Protein AF-A0A5N8X7D7-F1 (afdb_monomer)

Secondary structure (DSSP, 8-state):
-----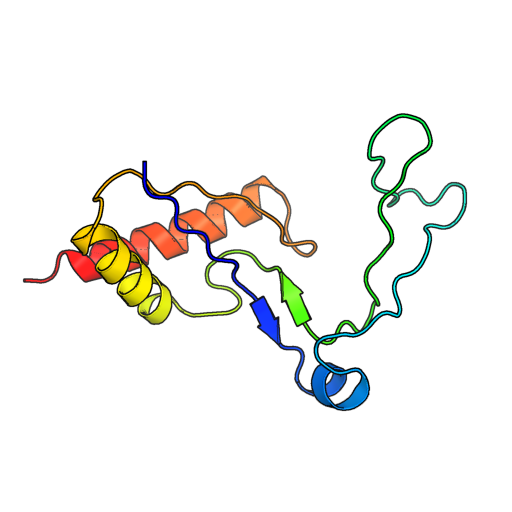--EEEE-HHHHHHH-TT----BPPPTT-TT--EEETTEEPPBPPTT-SEEEE-TTSSS-HHHHHHHHHHHHTT--PPPP-----TTS-HHHHHHHHHHHHHHHHHHTT--

Sequence (115 aa):
MFNAAAKDVRVNERNMKLHGALDDRFRTPAPGDPNTLNLGGRYVLNHFPEDAPWNFVAVGRGHDTAYWADFLDALAKIDPDPVNIEHEDTELGQLEGLQTSAATLLAAAEDLTSP

Nearest PDB structures (foldseek):
  8ak1-assembly1_B  TM=3.899E-01  e=2.313E+00  Helicobacter pylori 26695

Foldseek 3Di:
DDDDDDFAKAFPQVLCVVQNPPRPPWADDDVPDPPWDDPDDPDTDTDDPPSHRMAGAQACPRDHLQVLLVVLVVCCVPDNDDDDDDFGHPVDDPVRSVVRNVVSNVSSVVVVPDD

Mean predicted aligned error: 4.52 Å

Radius of gyration: 17.15 Å; Cα contacts (8 Å, |Δi|>4): 138; chains: 1; bounding box: 47×27×40 Å

pLDDT: mean 92.07, std 8.95, range [43.03, 98.38]

Structure (mmCIF, N/CA/C/O backbone):
data_AF-A0A5N8X7D7-F1
#
_entry.id   AF-A0A5N8X7D7-F1
#
loop_
_atom_site.group_PDB
_atom_site.id
_atom_site.type_symbol
_atom_site.label_atom_id
_atom_site.label_alt_id
_atom_site.label_comp_id
_atom_site.label_asym_id
_atom_site.label_entity_id
_atom_site.label_seq_id
_atom_site.pdbx_PDB_ins_code
_atom_site.Cartn_x
_atom_site.Cartn_y
_atom_site.Cartn_z
_atom_site.occupancy
_atom_site.B_iso_or_equiv
_atom_site.auth_seq_id
_atom_site.auth_comp_id
_atom_site.auth_asym_id
_atom_site.auth_atom_id
_atom_site.pdbx_PDB_model_num
ATOM 1 N N . MET A 1 1 ? 4.972 -10.726 22.393 1.00 68.31 1 MET A N 1
ATOM 2 C CA . MET A 1 1 ? 4.939 -9.760 21.283 1.00 68.31 1 MET A CA 1
ATOM 3 C C . MET A 1 1 ? 4.148 -10.413 20.172 1.00 68.31 1 MET A C 1
ATOM 5 O O . MET A 1 1 ? 4.591 -11.440 19.662 1.00 68.31 1 MET A O 1
ATOM 9 N N . PHE A 1 2 ? 2.942 -9.914 19.921 1.00 80.81 2 PHE A N 1
ATOM 10 C CA . PHE A 1 2 ? 2.109 -10.352 18.807 1.00 80.81 2 PHE A CA 1
ATOM 11 C C . PHE A 1 2 ? 2.322 -9.365 17.667 1.00 80.81 2 PHE A C 1
ATOM 13 O O . PHE A 1 2 ? 2.333 -8.166 17.903 1.00 80.81 2 PHE A O 1
ATOM 20 N N . ASN A 1 3 ? 2.518 -9.873 16.454 1.00 85.06 3 ASN A N 1
ATOM 21 C CA . ASN A 1 3 ? 2.686 -9.039 15.273 1.00 85.06 3 ASN A CA 1
ATOM 22 C C . ASN A 1 3 ? 1.597 -9.424 14.277 1.00 85.06 3 ASN A C 1
ATOM 24 O O . ASN A 1 3 ? 1.475 -10.601 13.926 1.00 85.06 3 ASN A O 1
ATOM 28 N N . ALA A 1 4 ? 0.839 -8.438 13.814 1.00 90.50 4 ALA A N 1
ATOM 29 C CA . ALA A 1 4 ? -0.069 -8.572 12.688 1.00 90.50 4 ALA A CA 1
ATOM 30 C C . ALA A 1 4 ? 0.399 -7.630 11.579 1.00 90.50 4 ALA A C 1
ATOM 32 O O . ALA A 1 4 ? 0.837 -6.514 11.849 1.00 90.50 4 ALA A O 1
ATOM 33 N N . ALA A 1 5 ? 0.328 -8.091 10.335 1.00 92.06 5 ALA A N 1
ATOM 34 C CA . ALA A 1 5 ? 0.692 -7.302 9.171 1.00 92.06 5 ALA A CA 1
ATOM 35 C C . ALA A 1 5 ? -0.380 -7.458 8.097 1.00 92.06 5 ALA A C 1
ATOM 37 O O . ALA A 1 5 ? -0.920 -8.547 7.896 1.00 92.06 5 ALA A O 1
ATOM 38 N N . ALA A 1 6 ? -0.652 -6.364 7.399 1.00 94.88 6 ALA A N 1
ATOM 39 C CA . ALA A 1 6 ? -1.531 -6.317 6.247 1.00 94.88 6 ALA A CA 1
ATOM 40 C C . ALA A 1 6 ? -0.877 -5.460 5.160 1.00 94.88 6 ALA A C 1
ATOM 42 O O . ALA A 1 6 ? -0.049 -4.594 5.444 1.00 94.88 6 ALA A O 1
ATOM 43 N N . LYS A 1 7 ? -1.252 -5.716 3.909 1.00 95.94 7 LYS A N 1
ATOM 44 C CA . LYS A 1 7 ? -0.878 -4.909 2.747 1.00 95.94 7 LYS A CA 1
ATOM 45 C C . LYS A 1 7 ? -2.162 -4.521 2.036 1.00 95.94 7 LYS A C 1
ATOM 47 O O . LYS A 1 7 ? -3.043 -5.368 1.888 1.00 95.94 7 LYS A O 1
ATOM 52 N N . ASP A 1 8 ? -2.258 -3.272 1.593 1.00 97.81 8 ASP A N 1
ATOM 53 C CA . ASP A 1 8 ? -3.333 -2.894 0.685 1.00 97.81 8 ASP A CA 1
ATOM 54 C C . ASP A 1 8 ? -2.954 -3.277 -0.749 1.00 97.81 8 ASP A C 1
ATOM 56 O O . ASP A 1 8 ? -1.795 -3.155 -1.163 1.00 97.81 8 ASP A O 1
ATOM 60 N N . VAL A 1 9 ? -3.930 -3.783 -1.497 1.00 96.69 9 VAL A N 1
ATOM 61 C CA . VAL A 1 9 ? -3.727 -4.325 -2.840 1.00 96.69 9 VAL A CA 1
ATOM 62 C C . VAL A 1 9 ? -4.840 -3.851 -3.753 1.00 96.69 9 VAL A C 1
ATOM 64 O O . VAL A 1 9 ? -6.020 -4.041 -3.463 1.00 96.69 9 VAL A O 1
ATOM 67 N N . ARG A 1 10 ? -4.461 -3.311 -4.912 1.00 97.06 10 ARG A N 1
ATOM 68 C CA . ARG A 1 10 ? -5.395 -3.073 -6.015 1.00 97.06 10 ARG A CA 1
ATOM 69 C C . ARG A 1 10 ? -5.339 -4.243 -6.989 1.00 97.06 10 ARG A C 1
ATOM 71 O O . ARG A 1 10 ? -4.278 -4.545 -7.533 1.00 97.06 10 ARG A O 1
ATOM 78 N N . VAL A 1 11 ? -6.485 -4.869 -7.248 1.00 97.06 11 VAL A N 1
ATOM 79 C CA . VAL A 1 11 ? -6.625 -5.910 -8.277 1.00 97.06 11 VAL A CA 1
ATOM 80 C C . VAL A 1 11 ? -6.955 -5.267 -9.624 1.00 97.06 11 VAL A C 1
ATOM 82 O O . VAL A 1 11 ? -7.954 -4.564 -9.765 1.00 97.06 11 VAL A O 1
ATOM 85 N N . ASN A 1 12 ? -6.148 -5.551 -10.645 1.00 96.75 12 ASN A N 1
ATOM 86 C CA . ASN A 1 12 ? -6.369 -5.077 -12.008 1.00 96.75 12 ASN A CA 1
ATOM 87 C C . ASN A 1 12 ? -7.180 -6.135 -12.774 1.00 96.75 12 ASN A C 1
ATOM 89 O O . ASN A 1 12 ? -6.611 -7.025 -13.406 1.00 96.75 12 ASN A O 1
ATOM 93 N N . GLU A 1 13 ? -8.516 -6.064 -12.712 1.00 97.31 13 GLU A N 1
ATOM 94 C CA . GLU A 1 13 ? -9.426 -7.159 -13.110 1.00 97.31 13 GLU A CA 1
ATOM 95 C C . GLU A 1 13 ? -9.116 -7.812 -14.463 1.00 97.31 13 GLU A C 1
ATOM 97 O O . GLU A 1 13 ? -9.133 -9.039 -14.595 1.00 97.31 13 GLU A O 1
ATOM 102 N N . ARG A 1 14 ? -8.856 -6.996 -15.489 1.00 97.38 14 ARG A N 1
ATOM 103 C CA . ARG A 1 14 ? -8.552 -7.493 -16.834 1.00 97.38 14 ARG A CA 1
ATOM 104 C C . ARG A 1 14 ? -7.270 -8.323 -16.836 1.00 97.38 14 ARG A C 1
ATOM 106 O O . ARG A 1 14 ? -7.255 -9.403 -17.416 1.00 97.38 14 ARG A O 1
ATOM 113 N N . ASN A 1 15 ? -6.224 -7.824 -16.188 1.00 97.56 15 ASN A N 1
ATOM 114 C CA . ASN A 1 15 ? -4.910 -8.456 -16.154 1.00 97.56 15 ASN A CA 1
ATOM 115 C C . ASN A 1 15 ? -4.924 -9.685 -15.241 1.00 97.56 15 ASN A C 1
ATOM 117 O O . ASN A 1 15 ? -4.367 -10.715 -15.602 1.00 97.56 15 ASN A O 1
ATOM 121 N N . MET A 1 16 ? -5.652 -9.629 -14.122 1.00 97.69 16 MET A N 1
ATOM 122 C CA . MET A 1 16 ? -5.868 -10.770 -13.227 1.00 97.69 16 MET A CA 1
ATOM 123 C C . MET A 1 16 ? -6.490 -11.967 -13.958 1.00 97.69 16 MET A C 1
ATOM 125 O O . MET A 1 16 ? -6.058 -13.099 -13.764 1.00 97.69 16 MET A O 1
ATOM 129 N N . LYS A 1 17 ? -7.464 -11.733 -14.846 1.00 97.44 17 LYS A N 1
ATOM 130 C CA . LYS A 1 17 ? -8.083 -12.803 -15.652 1.00 97.44 17 LYS A CA 1
ATOM 131 C C . LYS A 1 17 ? -7.131 -13.421 -16.679 1.00 97.44 17 LYS A C 1
ATOM 133 O O . LYS A 1 17 ? -7.342 -14.564 -17.071 1.00 97.44 17 LYS A O 1
ATOM 138 N N . LEU A 1 18 ? -6.139 -12.663 -17.144 1.00 96.88 18 LEU A N 1
ATOM 139 C CA . LEU A 1 18 ? -5.193 -13.102 -18.172 1.00 96.88 18 LEU A CA 1
ATOM 140 C C . LEU A 1 18 ? -3.976 -13.806 -17.570 1.00 96.88 18 LEU A C 1
ATOM 142 O O . LEU A 1 18 ? -3.558 -14.838 -18.087 1.00 96.88 18 LEU A O 1
ATOM 146 N N . HIS A 1 19 ? -3.438 -13.257 -16.483 1.00 96.56 19 HIS A N 1
ATOM 147 C CA . HIS A 1 19 ? -2.123 -13.626 -15.953 1.00 96.56 19 HIS A CA 1
ATOM 148 C C . HIS A 1 19 ? -2.197 -14.318 -14.587 1.00 96.56 19 HIS A C 1
ATOM 150 O O . HIS A 1 19 ? -1.263 -15.006 -14.190 1.00 96.56 19 HIS A O 1
ATOM 156 N N . GLY A 1 20 ? -3.334 -14.206 -13.890 1.00 96.31 20 GLY A N 1
ATOM 157 C CA . GLY A 1 20 ? -3.556 -14.814 -12.578 1.00 96.31 20 GLY A CA 1
ATOM 158 C C . GLY A 1 20 ? -2.811 -14.112 -11.441 1.00 96.31 20 GLY A C 1
ATOM 159 O O . GLY A 1 20 ? -2.014 -13.207 -11.650 1.00 96.31 20 GLY A O 1
ATOM 160 N N . ALA A 1 21 ? -3.075 -14.522 -10.199 1.00 95.00 21 ALA A N 1
ATOM 161 C CA . ALA A 1 21 ? -2.462 -13.898 -9.022 1.00 95.00 21 ALA A CA 1
ATOM 162 C C . ALA A 1 21 ? -0.962 -14.219 -8.871 1.00 95.00 21 ALA A C 1
ATOM 164 O O . ALA A 1 21 ? -0.237 -13.454 -8.241 1.00 95.00 21 ALA A O 1
ATOM 165 N N . LEU A 1 22 ? -0.511 -15.339 -9.444 1.00 94.38 22 LEU A N 1
ATOM 166 C CA . LEU A 1 22 ? 0.861 -15.853 -9.359 1.00 94.38 22 LEU A CA 1
ATOM 167 C C . LEU A 1 22 ? 1.679 -15.551 -10.627 1.00 94.38 22 LEU A C 1
ATOM 169 O O . LEU A 1 22 ? 2.513 -16.358 -11.025 1.00 94.38 22 LEU A O 1
ATOM 173 N N . ASP A 1 23 ? 1.399 -14.425 -11.280 1.00 94.75 23 ASP A N 1
ATOM 174 C CA . ASP A 1 23 ? 2.112 -13.977 -12.477 1.00 94.75 23 ASP A CA 1
ATOM 175 C C . ASP A 1 23 ? 3.625 -13.854 -12.221 1.00 94.75 23 ASP A C 1
ATOM 177 O O . ASP A 1 23 ? 4.060 -13.155 -11.304 1.00 94.75 23 ASP A O 1
ATOM 181 N N . ASP A 1 24 ? 4.425 -14.545 -13.034 1.00 94.25 24 ASP A N 1
ATOM 182 C CA . ASP A 1 24 ? 5.877 -14.679 -12.899 1.00 94.25 24 ASP A CA 1
ATOM 183 C C . ASP A 1 24 ? 6.665 -13.893 -13.960 1.00 94.25 24 ASP A C 1
ATOM 185 O O . ASP A 1 24 ? 7.894 -13.993 -14.023 1.00 94.25 24 ASP A O 1
ATOM 189 N N . ARG A 1 25 ? 5.992 -13.056 -14.761 1.00 95.12 25 ARG A N 1
ATOM 190 C CA . ARG A 1 25 ? 6.572 -12.296 -15.889 1.00 95.12 25 ARG A CA 1
ATOM 191 C C . ARG A 1 25 ? 7.458 -11.110 -15.466 1.00 95.12 25 ARG A C 1
ATOM 193 O O . ARG A 1 25 ? 7.538 -10.098 -16.166 1.00 95.12 25 ARG A O 1
ATOM 200 N N . PHE A 1 26 ? 8.133 -11.214 -14.325 1.00 93.44 26 PHE A N 1
ATOM 201 C CA . PHE A 1 26 ? 9.101 -10.230 -13.847 1.00 93.44 26 PHE A CA 1
ATOM 202 C C . PHE A 1 26 ? 10.244 -10.058 -14.847 1.00 93.44 26 PHE A C 1
ATOM 204 O O . PHE A 1 26 ? 10.729 -11.021 -15.444 1.00 93.44 26 PHE A O 1
ATOM 211 N N . ARG A 1 27 ? 10.710 -8.818 -15.012 1.00 92.19 27 ARG A N 1
ATOM 212 C CA . ARG A 1 27 ? 11.760 -8.486 -15.982 1.00 92.19 27 ARG A CA 1
ATOM 213 C C . ARG A 1 27 ? 12.998 -7.956 -15.286 1.00 92.19 27 ARG A C 1
ATOM 215 O O . ARG A 1 27 ? 12.912 -7.105 -14.405 1.00 92.19 27 ARG A O 1
ATOM 222 N N . THR A 1 28 ? 14.159 -8.422 -15.724 1.00 93.00 28 THR A N 1
ATOM 223 C CA . THR A 1 28 ? 15.434 -7.849 -15.296 1.00 93.00 28 THR A CA 1
ATOM 224 C C . THR A 1 28 ? 15.585 -6.434 -15.868 1.00 93.00 28 THR A C 1
ATOM 226 O O . THR A 1 28 ? 15.326 -6.255 -17.063 1.00 93.00 28 THR A O 1
ATOM 229 N N . PRO A 1 29 ? 16.002 -5.439 -15.061 1.00 93.38 29 PRO A N 1
ATOM 230 C CA . PRO A 1 29 ? 16.281 -4.092 -15.548 1.00 93.38 29 PRO A CA 1
ATOM 231 C C . PRO A 1 29 ? 17.325 -4.102 -16.665 1.00 93.38 29 PRO A C 1
ATOM 233 O O . PRO A 1 29 ? 18.293 -4.870 -16.621 1.00 93.38 29 PRO A O 1
ATOM 236 N N . ALA A 1 30 ? 17.148 -3.242 -17.669 1.00 91.44 30 ALA A N 1
ATOM 237 C CA . ALA A 1 30 ? 18.147 -3.093 -18.719 1.00 91.44 30 ALA A CA 1
ATOM 238 C C . ALA A 1 30 ? 19.434 -2.462 -18.146 1.00 91.44 30 ALA A C 1
ATOM 240 O O . ALA A 1 30 ? 19.363 -1.604 -17.261 1.00 91.44 30 ALA A O 1
ATOM 241 N N . PRO A 1 31 ? 20.629 -2.830 -18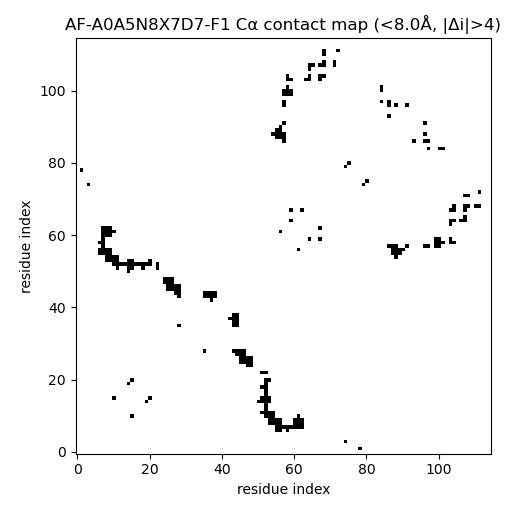.647 1.00 90.06 31 PRO A N 1
ATOM 242 C CA . PRO A 1 31 ? 21.863 -2.173 -18.233 1.00 90.06 31 PRO A CA 1
ATOM 243 C C . PRO A 1 31 ? 21.787 -0.653 -18.433 1.00 90.06 31 PRO A C 1
ATOM 245 O O . PRO A 1 31 ? 21.573 -0.181 -19.547 1.00 90.06 31 PRO A O 1
ATOM 248 N N . GLY A 1 32 ? 21.990 0.108 -17.355 1.00 88.62 32 GLY A N 1
ATOM 249 C CA . GLY A 1 32 ? 21.952 1.573 -17.385 1.00 88.62 32 GLY A CA 1
ATOM 250 C C . GLY A 1 32 ? 20.552 2.193 -17.347 1.00 88.62 32 GLY A C 1
ATOM 251 O O . GLY A 1 32 ? 20.451 3.406 -17.518 1.00 88.62 32 GLY A O 1
ATOM 252 N N . ASP A 1 33 ? 19.493 1.410 -17.113 1.00 91.12 33 ASP A N 1
ATOM 253 C CA . ASP A 1 33 ? 18.147 1.954 -16.915 1.00 91.12 33 ASP A CA 1
ATOM 254 C C 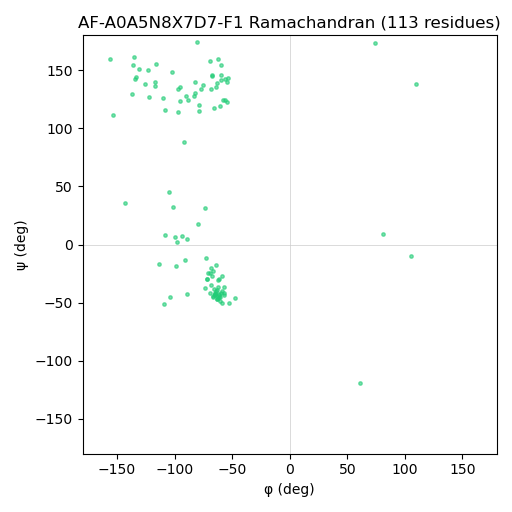. ASP A 1 33 ? 18.129 2.887 -15.683 1.00 91.12 33 ASP A C 1
ATOM 256 O O . ASP A 1 33 ? 18.429 2.425 -14.572 1.00 91.12 33 ASP A O 1
ATOM 260 N N . PRO A 1 34 ? 17.790 4.184 -15.849 1.00 88.88 34 PRO A N 1
ATOM 261 C CA . PRO A 1 34 ? 17.789 5.158 -14.758 1.00 88.88 34 PRO A CA 1
ATOM 262 C C . PRO A 1 34 ? 16.765 4.844 -13.659 1.00 88.88 34 PRO A C 1
ATOM 264 O O . PRO A 1 34 ? 16.899 5.362 -12.553 1.00 88.88 34 PRO A O 1
ATOM 267 N N . ASN A 1 35 ? 15.777 3.989 -13.934 1.00 84.62 35 ASN A N 1
ATOM 268 C CA . ASN A 1 35 ? 14.750 3.570 -12.980 1.00 84.62 35 ASN A CA 1
ATOM 269 C C . ASN A 1 35 ? 15.117 2.273 -12.242 1.00 84.62 35 ASN A C 1
ATOM 271 O O . ASN A 1 35 ? 14.296 1.714 -11.512 1.00 84.62 35 ASN A O 1
ATOM 275 N N . THR A 1 36 ? 16.338 1.763 -12.426 1.00 90.75 36 THR A N 1
ATOM 276 C CA . THR A 1 36 ? 16.803 0.568 -11.720 1.00 90.75 36 THR A CA 1
ATOM 277 C C . THR A 1 36 ? 16.925 0.843 -10.224 1.00 90.75 36 THR A C 1
ATOM 279 O O . THR A 1 36 ? 17.773 1.629 -9.795 1.00 90.75 36 THR A O 1
ATOM 282 N N . LEU A 1 37 ? 16.149 0.128 -9.407 1.00 89.75 37 LEU A N 1
ATOM 283 C CA . LEU A 1 37 ? 16.330 0.151 -7.959 1.00 89.75 37 LEU A CA 1
ATOM 284 C C . LEU A 1 37 ? 17.514 -0.744 -7.566 1.00 89.75 37 LEU A C 1
ATOM 286 O O . LEU A 1 37 ? 17.476 -1.966 -7.736 1.00 89.75 37 LEU A O 1
ATOM 290 N N . ASN A 1 38 ? 18.573 -0.132 -7.035 1.00 91.00 38 ASN A N 1
ATOM 291 C CA . ASN A 1 38 ? 19.753 -0.842 -6.546 1.00 91.00 38 ASN A CA 1
ATOM 292 C C . ASN A 1 38 ? 19.513 -1.353 -5.115 1.00 91.00 38 ASN A C 1
ATOM 294 O O . ASN A 1 38 ? 19.145 -0.579 -4.234 1.00 91.00 38 ASN A O 1
ATOM 298 N N . LEU A 1 39 ? 19.747 -2.648 -4.885 1.00 92.06 39 LEU A N 1
ATOM 299 C CA . LEU A 1 39 ? 19.568 -3.313 -3.585 1.00 92.06 39 LEU A CA 1
ATOM 300 C C . LEU A 1 39 ? 20.896 -3.485 -2.821 1.00 92.06 39 LEU A C 1
ATOM 302 O O . LEU A 1 39 ? 20.948 -4.140 -1.782 1.00 92.06 39 LEU A O 1
ATOM 306 N N . GLY A 1 40 ? 21.982 -2.916 -3.346 1.00 90.81 40 GLY A N 1
ATOM 307 C CA . GLY A 1 40 ? 23.338 -3.004 -2.819 1.00 90.81 40 GLY A CA 1
ATOM 308 C C . GLY A 1 40 ? 24.264 -3.862 -3.685 1.00 90.81 40 GLY A C 1
ATOM 309 O O . GLY A 1 40 ? 23.924 -4.952 -4.154 1.00 90.81 40 GLY A O 1
ATOM 310 N N . GLY A 1 41 ? 25.497 -3.385 -3.870 1.00 89.56 41 GLY A N 1
ATOM 311 C CA . GLY A 1 41 ? 26.520 -4.084 -4.647 1.00 89.56 41 GLY A CA 1
ATOM 312 C C . GLY A 1 41 ? 26.103 -4.276 -6.108 1.00 89.56 41 GLY A C 1
ATOM 313 O O . GLY A 1 41 ? 25.905 -3.306 -6.834 1.00 89.56 41 GLY A O 1
ATOM 314 N N . ARG A 1 42 ? 26.003 -5.539 -6.540 1.00 89.62 42 ARG A N 1
ATOM 315 C CA . ARG A 1 42 ? 25.620 -5.926 -7.912 1.00 89.62 42 ARG A CA 1
ATOM 316 C C . ARG A 1 42 ? 24.140 -6.298 -8.063 1.00 89.62 42 ARG A C 1
ATOM 318 O O . ARG A 1 42 ? 23.756 -6.772 -9.127 1.00 89.62 42 ARG A O 1
ATOM 325 N N . TYR A 1 43 ? 23.350 -6.196 -6.995 1.00 92.88 43 TYR A N 1
ATOM 326 C CA . TYR A 1 43 ? 21.968 -6.667 -6.979 1.00 92.88 43 TYR A CA 1
ATOM 327 C C . TYR A 1 43 ? 21.006 -5.523 -7.286 1.00 92.88 43 TYR A C 1
ATOM 329 O O . TYR A 1 43 ? 21.133 -4.418 -6.758 1.00 92.88 43 TYR A O 1
ATOM 337 N N . VAL A 1 44 ? 20.036 -5.810 -8.147 1.00 93.69 44 VAL A N 1
ATOM 338 C CA . VAL A 1 44 ? 19.000 -4.874 -8.584 1.00 93.69 44 VAL A CA 1
ATOM 339 C C . VAL A 1 44 ? 17.640 -5.548 -8.460 1.00 93.69 44 VAL A C 1
ATOM 341 O O . VAL A 1 44 ? 17.550 -6.775 -8.555 1.00 93.69 44 VAL A O 1
ATOM 344 N N . LEU A 1 45 ? 16.596 -4.759 -8.222 1.00 92.44 45 LEU A N 1
ATOM 345 C CA . LEU A 1 45 ? 15.229 -5.267 -8.153 1.00 92.44 45 LEU A CA 1
ATOM 346 C C . LEU A 1 45 ? 14.695 -5.537 -9.567 1.00 92.44 45 LEU A C 1
ATOM 348 O O . LEU A 1 45 ? 14.836 -4.693 -10.448 1.00 92.44 45 LEU A O 1
ATOM 352 N N . ASN A 1 46 ? 14.058 -6.691 -9.781 1.00 93.62 46 ASN A N 1
ATOM 353 C CA . ASN A 1 46 ? 13.323 -6.943 -11.021 1.00 93.62 46 ASN A CA 1
ATOM 354 C C . ASN A 1 46 ? 12.093 -6.032 -11.119 1.00 93.62 46 ASN A C 1
ATOM 356 O O . ASN A 1 46 ? 11.414 -5.776 -10.127 1.00 93.62 46 ASN A O 1
ATOM 360 N N . HIS A 1 47 ? 11.759 -5.601 -12.332 1.00 89.56 47 HIS A N 1
ATOM 361 C CA . HIS A 1 47 ? 10.526 -4.872 -12.586 1.00 89.56 47 HIS A CA 1
ATOM 362 C C . HIS A 1 47 ? 9.330 -5.822 -12.574 1.00 89.56 47 HIS A C 1
ATOM 364 O O . HIS A 1 47 ? 9.366 -6.895 -13.189 1.00 89.56 47 HIS A O 1
ATOM 370 N N . PHE A 1 48 ? 8.249 -5.384 -11.931 1.00 89.25 48 PHE A N 1
ATOM 371 C CA . PHE A 1 48 ? 6.930 -5.968 -12.139 1.00 89.25 48 PHE A CA 1
ATOM 372 C C . PHE A 1 48 ? 6.510 -5.826 -13.617 1.00 89.25 48 PHE A C 1
ATOM 374 O O . PHE A 1 48 ? 6.988 -4.923 -14.322 1.00 89.25 48 PHE A O 1
ATOM 381 N N . PRO A 1 49 ? 5.625 -6.705 -14.115 1.00 92.00 49 PRO A N 1
ATOM 382 C CA . PRO A 1 49 ? 4.986 -6.509 -15.411 1.00 92.00 49 PRO A CA 1
ATOM 383 C C . PRO A 1 49 ? 4.295 -5.140 -15.472 1.00 92.00 49 PRO A C 1
ATOM 385 O O . PRO A 1 49 ? 3.664 -4.716 -14.507 1.00 92.00 49 PRO A O 1
ATOM 388 N N . GLU A 1 50 ? 4.382 -4.454 -16.615 1.00 89.69 50 GLU A N 1
ATOM 389 C CA . GLU A 1 50 ? 3.665 -3.181 -16.826 1.00 89.69 50 GLU A CA 1
ATOM 390 C C . GLU A 1 50 ? 2.145 -3.369 -16.731 1.00 89.69 50 GLU A C 1
ATOM 392 O O . GLU A 1 50 ? 1.424 -2.477 -16.293 1.00 89.69 50 GLU A O 1
ATOM 397 N N . ASP A 1 51 ? 1.661 -4.556 -17.096 1.00 94.12 51 ASP A N 1
ATOM 398 C CA . ASP A 1 51 ? 0.271 -4.978 -16.996 1.00 94.12 51 ASP A CA 1
ATOM 399 C C . ASP A 1 51 ? 0.062 -5.961 -15.835 1.00 94.12 51 ASP A C 1
ATOM 401 O O . ASP A 1 51 ? -0.609 -6.985 -15.988 1.00 94.12 51 ASP A O 1
ATOM 405 N N . ALA A 1 52 ? 0.635 -5.663 -14.665 1.00 95.25 52 ALA A N 1
ATOM 406 C CA . ALA A 1 52 ? 0.519 -6.530 -13.497 1.00 95.25 52 ALA A CA 1
ATOM 407 C C . ALA A 1 52 ? -0.959 -6.855 -13.168 1.00 95.25 52 ALA A C 1
ATOM 409 O O . ALA A 1 52 ? -1.843 -5.999 -13.312 1.00 95.25 52 ALA A O 1
ATOM 410 N N . PRO A 1 53 ? -1.260 -8.083 -12.719 1.00 97.25 53 PRO A N 1
ATOM 411 C CA . PRO A 1 53 ? -2.604 -8.499 -12.312 1.00 97.25 53 PRO A CA 1
ATOM 412 C C . PRO A 1 53 ? -3.066 -7.825 -11.014 1.00 97.25 53 PRO A C 1
ATOM 414 O O . PRO A 1 53 ? -4.268 -7.692 -10.785 1.00 97.25 53 PRO A O 1
ATOM 417 N N . TRP A 1 54 ? -2.126 -7.391 -10.177 1.00 96.44 54 TRP A N 1
ATOM 418 C CA . TRP A 1 54 ? -2.360 -6.656 -8.941 1.00 96.44 54 TRP A CA 1
ATOM 419 C C . TRP A 1 54 ? -1.115 -5.843 -8.567 1.00 96.44 54 TRP A C 1
ATOM 421 O O . TRP A 1 54 ? -0.015 -6.137 -9.036 1.00 96.44 54 TRP A O 1
ATOM 431 N N . ASN A 1 55 ? -1.290 -4.824 -7.727 1.00 95.56 55 ASN A N 1
ATOM 432 C CA . ASN A 1 55 ? -0.205 -3.994 -7.202 1.00 95.56 55 ASN A CA 1
ATOM 433 C C . ASN A 1 55 ? -0.368 -3.816 -5.691 1.00 95.56 55 ASN A C 1
ATOM 435 O O . ASN A 1 55 ? -1.497 -3.660 -5.220 1.00 95.56 55 ASN A O 1
ATOM 439 N N . PHE A 1 56 ? 0.746 -3.768 -4.955 1.00 95.75 56 PHE A N 1
ATOM 440 C CA . PHE A 1 56 ? 0.745 -3.117 -3.646 1.00 95.75 56 PHE A CA 1
ATOM 441 C C . PHE A 1 56 ? 0.464 -1.631 -3.835 1.00 95.75 56 PHE A C 1
ATOM 443 O O . PHE A 1 56 ? 0.997 -1.001 -4.751 1.00 95.75 56 PHE A O 1
ATOM 450 N N . VAL A 1 57 ? -0.414 -1.097 -2.995 1.00 97.62 57 VAL A N 1
ATOM 451 C CA . VAL A 1 57 ? -0.821 0.306 -3.041 1.00 97.62 57 VAL A CA 1
ATOM 452 C C . VAL A 1 57 ? -0.840 0.899 -1.638 1.00 97.62 57 VAL A C 1
ATOM 454 O O . VAL A 1 57 ? -0.864 0.177 -0.640 1.00 97.62 57 VAL A O 1
ATOM 457 N N . ALA A 1 58 ? -0.807 2.226 -1.548 1.00 98.25 58 ALA A N 1
ATOM 458 C CA . ALA A 1 58 ? -0.974 2.925 -0.282 1.00 98.25 58 ALA A CA 1
ATOM 459 C C . ALA A 1 58 ? -2.336 2.583 0.344 1.00 98.25 58 ALA A C 1
ATOM 461 O O . ALA A 1 58 ? -3.330 2.405 -0.364 1.00 98.25 58 ALA A O 1
ATOM 462 N N . VAL A 1 59 ? -2.374 2.520 1.676 1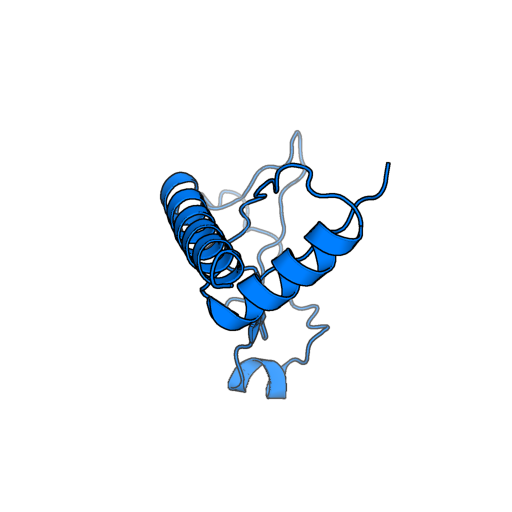.00 98.19 59 VAL A N 1
ATOM 463 C CA . VAL A 1 59 ? -3.578 2.173 2.442 1.00 98.19 59 VAL A CA 1
ATOM 464 C C . VAL A 1 59 ? -4.715 3.145 2.110 1.00 98.19 59 VAL A C 1
ATOM 466 O O . VAL A 1 59 ? -4.552 4.362 2.231 1.00 98.19 59 VAL A O 1
ATOM 469 N N . GLY A 1 60 ? -5.860 2.611 1.682 1.00 97.38 60 GLY A N 1
ATOM 470 C CA . GLY A 1 60 ? -7.019 3.390 1.224 1.00 97.38 60 GLY A CA 1
ATOM 471 C C . GLY A 1 60 ? -7.217 3.382 -0.293 1.00 97.38 60 GLY A C 1
ATOM 472 O O . GLY A 1 60 ? -8.233 3.872 -0.786 1.00 97.38 60 GLY A O 1
ATOM 473 N N . ARG A 1 61 ? -6.248 2.861 -1.059 1.00 97.81 61 ARG A N 1
ATOM 474 C CA . ARG A 1 61 ? -6.316 2.806 -2.532 1.00 97.81 61 ARG A CA 1
ATOM 475 C C . ARG A 1 61 ? -6.760 1.448 -3.070 1.00 97.81 61 ARG A C 1
ATOM 477 O O . ARG A 1 61 ? -7.147 1.379 -4.237 1.00 97.81 61 ARG A O 1
ATOM 484 N N . GLY A 1 62 ? -6.669 0.387 -2.268 1.00 97.69 62 GLY A N 1
ATOM 485 C CA . GLY A 1 62 ? -7.203 -0.933 -2.612 1.00 97.69 62 GLY A CA 1
ATOM 486 C C . GLY A 1 62 ? -8.504 -1.225 -1.868 1.00 97.69 62 GLY A C 1
ATOM 487 O O . GLY A 1 62 ? -9.482 -1.631 -2.494 1.00 97.69 62 GLY A O 1
ATOM 488 N N . HIS A 1 63 ? -8.533 -0.939 -0.566 1.00 98.12 63 HIS A N 1
ATOM 489 C CA . HIS A 1 63 ? -9.710 -1.073 0.296 1.00 98.12 63 HIS A CA 1
ATOM 490 C C . HIS A 1 63 ? -10.041 0.261 0.968 1.00 98.12 63 HIS A C 1
ATOM 492 O O . HIS A 1 63 ? -9.150 1.074 1.208 1.00 98.12 63 HIS A O 1
ATOM 498 N N . ASP A 1 64 ? -11.320 0.492 1.260 1.00 96.88 64 ASP A N 1
ATOM 499 C CA . ASP A 1 64 ? -11.810 1.756 1.811 1.00 96.88 64 ASP A CA 1
ATOM 500 C C . ASP A 1 64 ? -11.591 1.889 3.329 1.00 96.88 64 ASP A C 1
ATOM 502 O O . ASP A 1 64 ? -11.135 0.974 4.014 1.00 96.88 64 ASP A O 1
ATOM 506 N N . THR A 1 65 ? -11.912 3.067 3.867 1.00 97.38 65 THR A N 1
ATOM 507 C CA . THR A 1 65 ? -11.774 3.376 5.296 1.00 97.38 65 THR A CA 1
ATOM 508 C C . THR A 1 65 ? -12.558 2.412 6.189 1.00 97.38 65 THR A C 1
ATOM 510 O O . THR A 1 65 ? -12.052 2.044 7.244 1.00 97.38 65 THR A O 1
ATOM 513 N N . ALA A 1 66 ? -13.742 1.956 5.762 1.00 96.62 66 ALA A N 1
ATOM 514 C CA . ALA A 1 66 ? -14.571 1.042 6.548 1.00 96.62 66 ALA A CA 1
ATOM 515 C C . ALA A 1 66 ? -13.887 -0.322 6.731 1.00 96.62 66 ALA A C 1
ATOM 517 O O . ALA A 1 66 ? -13.827 -0.840 7.844 1.00 96.62 66 ALA A O 1
ATOM 518 N N . TYR A 1 67 ? -13.284 -0.860 5.667 1.00 97.06 67 TYR A N 1
ATOM 519 C CA . TYR A 1 67 ? -12.473 -2.075 5.763 1.00 97.06 67 TYR A CA 1
ATOM 520 C C . TYR A 1 67 ? -11.319 -1.921 6.766 1.00 97.06 67 TYR A C 1
ATOM 522 O O . TYR A 1 67 ? -11.042 -2.817 7.567 1.00 97.06 67 TYR A O 1
ATOM 530 N N . TRP A 1 68 ? -10.632 -0.777 6.732 1.00 97.00 68 TRP A N 1
ATOM 531 C CA . TRP A 1 68 ? -9.519 -0.519 7.643 1.00 97.00 68 TRP A CA 1
ATOM 532 C C . TRP A 1 68 ? -9.976 -0.276 9.084 1.00 97.00 68 TRP A C 1
ATOM 534 O O . TRP A 1 68 ? -9.250 -0.659 9.999 1.00 97.00 68 TRP A O 1
ATOM 544 N N . ALA A 1 69 ? -11.175 0.267 9.308 1.00 96.00 69 ALA A N 1
ATOM 545 C CA . ALA A 1 69 ? -11.762 0.375 10.642 1.00 96.00 69 ALA A CA 1
ATOM 546 C C . ALA A 1 69 ? -11.996 -1.018 11.246 1.00 96.00 69 ALA A C 1
ATOM 548 O O . ALA A 1 69 ? -11.534 -1.284 12.354 1.00 96.00 69 ALA A O 1
ATOM 549 N N . ASP A 1 70 ? -12.583 -1.947 10.484 1.00 95.38 70 ASP A N 1
ATOM 550 C CA . ASP A 1 70 ? -12.775 -3.339 10.921 1.00 95.38 70 ASP A CA 1
ATOM 551 C C . ASP A 1 70 ? -11.441 -4.029 11.260 1.00 95.38 70 ASP A C 1
ATOM 553 O O . ASP A 1 70 ? -11.332 -4.772 12.243 1.00 95.38 70 ASP A O 1
ATOM 557 N N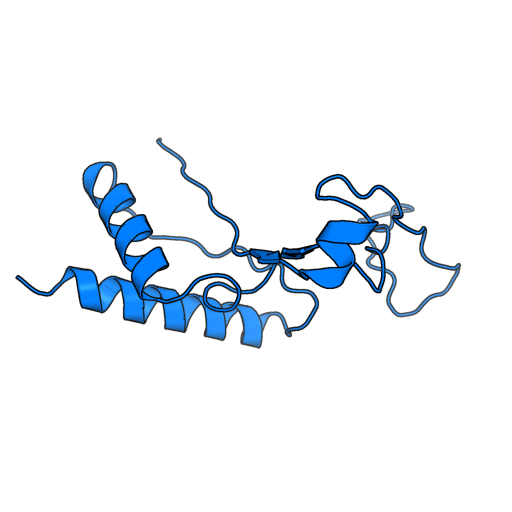 . PHE A 1 71 ? -10.397 -3.773 10.464 1.00 94.31 71 PHE A N 1
ATOM 558 C CA . PHE A 1 71 ? -9.056 -4.290 10.735 1.00 94.31 71 PHE A CA 1
ATOM 559 C C . PHE A 1 71 ? -8.486 -3.737 12.049 1.00 94.31 71 PHE A C 1
ATOM 561 O O . PHE A 1 71 ? -7.981 -4.505 12.872 1.00 94.31 71 PHE A O 1
ATOM 568 N N . LEU A 1 72 ? -8.585 -2.425 12.272 1.00 94.12 72 LEU A N 1
ATOM 569 C CA . LEU A 1 72 ? -8.106 -1.784 13.497 1.00 94.12 72 LEU A CA 1
ATOM 570 C C . LEU A 1 72 ? -8.899 -2.239 14.737 1.00 94.12 72 LEU A C 1
ATOM 572 O O . LEU A 1 72 ? -8.285 -2.498 15.773 1.00 94.12 72 LEU A O 1
ATOM 576 N N . ASP A 1 73 ? -10.219 -2.428 14.632 1.00 93.25 73 ASP A N 1
ATOM 577 C CA . ASP A 1 73 ? -11.052 -3.001 15.704 1.00 93.25 73 ASP A CA 1
ATOM 578 C C . ASP A 1 73 ? -10.586 -4.417 16.085 1.00 93.25 73 ASP A C 1
ATOM 580 O O . ASP A 1 73 ? -10.497 -4.780 17.263 1.00 93.25 73 ASP A O 1
ATOM 584 N N . ALA A 1 74 ? -10.235 -5.237 15.089 1.00 92.38 74 ALA A N 1
ATOM 585 C CA . ALA A 1 74 ? -9.709 -6.576 15.329 1.00 92.38 74 ALA A CA 1
ATOM 586 C C . ALA A 1 74 ? -8.361 -6.553 16.070 1.00 92.38 74 ALA A C 1
ATOM 588 O O . ALA A 1 74 ? -8.154 -7.371 16.971 1.00 92.38 74 ALA A O 1
ATOM 589 N N . LEU A 1 75 ? -7.466 -5.619 15.728 1.00 91.44 75 LEU A N 1
ATOM 590 C CA . LEU A 1 75 ? -6.186 -5.454 16.424 1.00 91.44 75 LEU A CA 1
ATOM 591 C C . LEU A 1 75 ? -6.378 -4.969 17.865 1.00 91.44 75 LEU A C 1
ATOM 593 O O . LEU A 1 75 ? -5.796 -5.554 18.781 1.00 91.44 75 LEU A O 1
ATOM 597 N N . ALA A 1 76 ? -7.250 -3.979 18.081 1.00 90.38 76 ALA A N 1
ATOM 598 C CA . ALA A 1 76 ? -7.506 -3.384 19.395 1.00 90.38 76 ALA A CA 1
ATOM 599 C C . ALA A 1 76 ? -8.005 -4.400 20.443 1.00 90.38 76 ALA A C 1
ATOM 601 O O . ALA A 1 76 ? -7.753 -4.238 21.637 1.00 90.38 76 ALA A O 1
ATOM 602 N N . LYS A 1 77 ? -8.671 -5.481 20.010 1.00 90.06 77 LYS A N 1
ATOM 603 C CA . LYS A 1 77 ? -9.104 -6.591 20.884 1.00 90.06 77 LYS A CA 1
ATOM 604 C C . LYS A 1 77 ? -7.948 -7.424 21.443 1.00 90.06 77 LYS A C 1
ATOM 606 O O . LYS A 1 77 ? -8.151 -8.149 22.417 1.00 90.06 77 LYS A O 1
ATOM 611 N N . ILE A 1 78 ? -6.775 -7.373 20.814 1.00 89.75 78 ILE A N 1
ATOM 612 C CA . ILE A 1 78 ? -5.604 -8.183 21.168 1.00 89.75 78 ILE A CA 1
ATOM 613 C C . ILE A 1 78 ? -4.513 -7.318 21.795 1.00 89.75 78 ILE A C 1
ATOM 615 O O . ILE A 1 78 ? -4.012 -7.665 22.864 1.00 89.75 78 ILE A O 1
ATOM 619 N N . ASP A 1 79 ? -4.148 -6.221 21.129 1.00 82.38 79 ASP A N 1
ATOM 620 C CA . ASP A 1 79 ? -3.073 -5.324 21.545 1.00 82.38 79 ASP A CA 1
ATOM 621 C C . ASP A 1 79 ? -3.331 -3.902 21.002 1.00 82.38 79 ASP A C 1
ATOM 623 O O . ASP A 1 79 ? -3.283 -3.702 19.787 1.00 82.38 79 ASP A O 1
ATOM 627 N N . PRO A 1 80 ? -3.642 -2.910 21.858 1.00 74.25 80 PRO A N 1
ATOM 628 C CA . PRO A 1 80 ? -3.950 -1.539 21.440 1.00 74.25 80 PRO A CA 1
ATOM 629 C C . PRO A 1 80 ? -2.701 -0.690 21.115 1.00 74.25 80 PRO A C 1
ATOM 631 O O . PRO A 1 80 ? -2.776 0.541 21.106 1.00 74.25 80 PRO A O 1
ATOM 634 N N . ASP A 1 81 ? -1.552 -1.328 20.893 1.00 78.44 81 ASP A N 1
ATOM 635 C CA . ASP A 1 81 ? -0.284 -0.690 20.541 1.00 78.44 81 ASP A CA 1
ATOM 636 C C . ASP A 1 81 ? -0.333 0.073 19.191 1.00 78.44 81 ASP A C 1
ATOM 638 O O . ASP A 1 81 ? -1.207 -0.157 18.347 1.00 78.44 81 ASP A O 1
ATOM 642 N N . PRO A 1 82 ? 0.595 1.026 18.962 1.00 82.06 82 PRO A N 1
ATOM 643 C CA . PRO A 1 82 ? 0.585 1.881 17.777 1.00 82.06 82 PRO A CA 1
ATOM 644 C C . PRO A 1 82 ? 0.776 1.102 16.467 1.00 82.06 82 PRO A C 1
ATOM 646 O O . PRO A 1 82 ? 1.647 0.243 16.349 1.00 82.06 82 PRO A O 1
ATOM 649 N N . VAL A 1 83 ? 0.021 1.490 15.436 1.00 90.62 83 VAL A N 1
ATOM 650 C CA . VAL A 1 83 ? 0.146 0.947 14.075 1.00 90.62 83 VAL A CA 1
ATOM 651 C C . VAL A 1 83 ? 1.281 1.642 13.324 1.00 90.62 83 VAL A C 1
ATOM 653 O O . VAL A 1 83 ? 1.352 2.871 13.262 1.00 90.62 83 VAL A O 1
ATOM 656 N N . ASN A 1 84 ? 2.168 0.855 12.714 1.00 94.00 84 ASN A N 1
ATOM 657 C CA . ASN A 1 84 ? 3.251 1.350 11.866 1.00 94.00 84 ASN A CA 1
ATOM 658 C C . ASN A 1 84 ? 2.915 1.183 10.378 1.00 94.00 84 ASN A C 1
ATOM 660 O O . ASN A 1 84 ? 2.251 0.228 9.986 1.00 94.00 84 ASN A O 1
ATOM 664 N N . ILE A 1 85 ? 3.418 2.097 9.545 1.00 96.56 85 ILE A N 1
ATOM 665 C CA . ILE A 1 85 ? 3.205 2.087 8.093 1.00 96.56 85 ILE A CA 1
ATOM 666 C C . ILE A 1 85 ? 4.520 1.743 7.394 1.00 96.56 85 ILE A C 1
ATOM 668 O O . ILE A 1 85 ? 5.528 2.423 7.582 1.00 96.56 85 ILE A O 1
ATOM 672 N N . GLU A 1 86 ? 4.481 0.723 6.539 1.00 95.62 86 GLU A N 1
ATOM 673 C CA . GLU A 1 86 ? 5.510 0.436 5.540 1.00 95.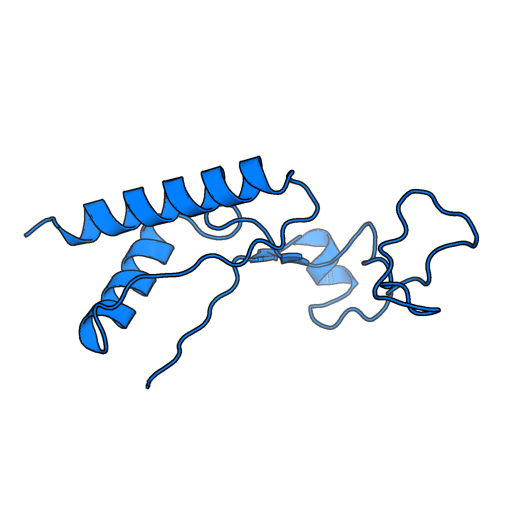62 86 GLU A CA 1
ATOM 674 C C . GLU A 1 86 ? 4.939 0.765 4.155 1.00 95.62 86 GLU A C 1
ATOM 676 O O . GLU A 1 86 ? 3.963 0.155 3.720 1.00 95.62 86 GLU A O 1
ATOM 681 N N . HIS A 1 87 ? 5.515 1.753 3.471 1.00 95.81 87 HIS A N 1
ATOM 682 C CA . HIS A 1 87 ? 5.003 2.225 2.186 1.00 95.81 87 HIS A CA 1
ATOM 683 C C . HIS A 1 87 ? 5.625 1.473 0.999 1.00 95.81 87 HIS A C 1
ATOM 685 O O . HIS A 1 87 ? 6.847 1.434 0.872 1.00 95.81 87 HIS A O 1
ATOM 691 N N . GLU A 1 88 ? 4.786 0.932 0.109 1.00 91.31 88 GLU A N 1
ATOM 692 C CA . GLU A 1 88 ? 5.208 0.102 -1.034 1.00 91.31 88 GLU A CA 1
ATOM 693 C C . GLU A 1 88 ? 4.352 0.349 -2.297 1.00 91.31 88 GLU A C 1
ATOM 695 O O . GLU A 1 88 ? 4.047 -0.571 -3.050 1.00 91.31 88 GLU A O 1
ATOM 700 N N . ASP A 1 89 ? 3.927 1.594 -2.532 1.00 95.06 89 ASP A N 1
ATOM 701 C CA . ASP A 1 89 ? 3.178 1.962 -3.740 1.00 95.06 89 ASP A CA 1
ATOM 702 C C . ASP A 1 89 ? 4.121 2.556 -4.786 1.00 95.06 89 ASP A C 1
ATOM 704 O O . ASP A 1 89 ? 4.679 3.635 -4.597 1.00 95.06 89 ASP A O 1
ATOM 708 N N . THR A 1 90 ? 4.293 1.874 -5.913 1.00 90.81 90 THR A N 1
ATOM 709 C CA . THR A 1 90 ? 5.166 2.361 -6.991 1.00 90.81 90 THR A CA 1
ATOM 710 C C . THR A 1 90 ? 4.587 3.551 -7.757 1.00 90.81 90 THR A C 1
ATOM 712 O O . THR A 1 90 ? 5.296 4.152 -8.563 1.00 90.81 90 THR A O 1
ATOM 715 N N . GLU A 1 91 ? 3.306 3.873 -7.562 1.00 93.38 91 GLU A N 1
ATOM 716 C CA . GLU A 1 91 ? 2.635 4.982 -8.247 1.00 93.38 91 GLU A CA 1
ATOM 717 C C . GLU A 1 91 ? 2.709 6.303 -7.473 1.00 93.38 91 GLU A C 1
ATOM 719 O O . GLU A 1 91 ? 2.395 7.342 -8.052 1.00 93.38 91 GLU A O 1
ATOM 724 N N . LEU A 1 92 ? 3.106 6.280 -6.194 1.00 95.88 92 LEU A N 1
ATOM 725 C CA . LEU A 1 92 ? 3.210 7.474 -5.348 1.00 95.88 92 LEU A CA 1
ATOM 726 C C . LEU A 1 92 ? 4.647 7.732 -4.909 1.00 95.88 92 LEU A C 1
ATOM 728 O O . LEU A 1 92 ? 5.476 6.829 -4.792 1.00 95.88 92 LEU A O 1
ATOM 732 N N . GLY A 1 93 ? 4.937 8.997 -4.605 1.00 94.94 93 GLY A N 1
ATOM 733 C CA . GLY A 1 93 ? 6.157 9.335 -3.880 1.00 94.94 93 GLY A CA 1
ATOM 734 C C . GLY A 1 93 ? 6.106 8.843 -2.428 1.00 94.94 93 GLY A C 1
ATOM 735 O O . GLY A 1 93 ? 5.036 8.711 -1.843 1.00 94.94 93 GLY A O 1
ATOM 736 N N . GLN A 1 94 ? 7.272 8.666 -1.794 1.00 94.44 94 GLN A N 1
ATOM 737 C CA . GLN A 1 94 ? 7.368 8.173 -0.408 1.00 94.44 94 GLN A CA 1
ATOM 738 C C . GLN A 1 94 ? 6.506 8.974 0.585 1.00 94.44 94 GLN A C 1
ATOM 740 O O . GLN A 1 94 ? 5.743 8.399 1.356 1.00 94.44 94 GLN A O 1
ATOM 745 N N . LEU A 1 95 ? 6.620 10.309 0.573 1.00 97.56 95 LEU A N 1
ATOM 746 C CA . LEU A 1 95 ? 5.869 11.169 1.495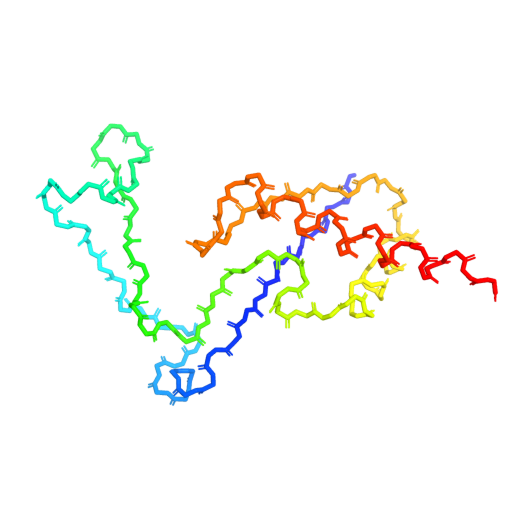 1.00 97.56 95 LEU A CA 1
ATOM 747 C C . LEU A 1 95 ? 4.372 11.175 1.183 1.00 97.56 95 LEU A C 1
ATOM 749 O O . LEU A 1 95 ? 3.566 11.090 2.101 1.00 97.56 95 LEU A O 1
ATOM 753 N N . GLU A 1 96 ? 4.011 11.240 -0.095 1.00 98.12 96 GLU A N 1
ATOM 754 C CA . GLU A 1 96 ? 2.620 11.226 -0.556 1.00 98.12 96 GLU A CA 1
ATOM 755 C C . GLU A 1 96 ? 1.917 9.921 -0.163 1.00 98.12 96 GLU A C 1
ATOM 757 O O . GLU A 1 96 ? 0.798 9.923 0.351 1.00 98.12 96 GLU A O 1
ATOM 762 N N . GLY A 1 97 ? 2.608 8.800 -0.333 1.00 98.0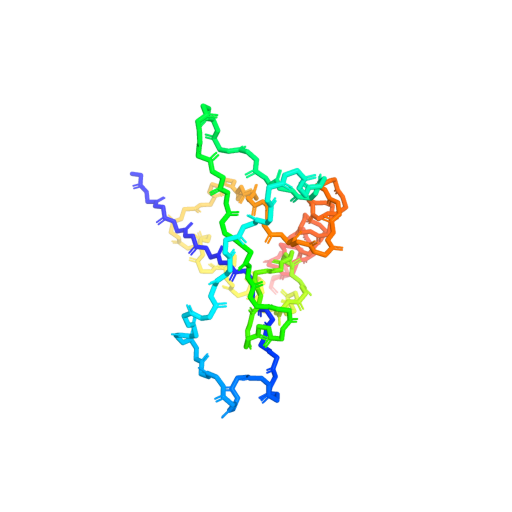0 97 GLY A N 1
ATOM 763 C CA . GLY A 1 97 ? 2.132 7.487 0.054 1.00 98.00 97 GLY A CA 1
ATOM 764 C C . GLY A 1 97 ? 1.946 7.305 1.557 1.00 98.00 97 GLY A C 1
ATOM 765 O O . GLY A 1 97 ? 0.932 6.751 1.994 1.00 98.00 97 GLY A O 1
ATOM 766 N N . LEU A 1 98 ? 2.894 7.807 2.355 1.00 98.12 98 LEU A N 1
ATOM 767 C CA . LEU A 1 98 ? 2.777 7.832 3.816 1.00 98.12 98 LEU A CA 1
ATOM 768 C C . LEU A 1 98 ? 1.631 8.740 4.273 1.00 98.12 98 LEU A C 1
ATOM 770 O O . LEU A 1 98 ? 0.859 8.339 5.138 1.00 98.12 98 LEU A O 1
ATOM 774 N N . GLN A 1 99 ? 1.486 9.927 3.677 1.00 98.38 99 GLN A N 1
ATOM 775 C CA . GLN A 1 99 ? 0.392 10.855 3.976 1.00 98.38 99 GLN A CA 1
ATOM 776 C C . GLN A 1 99 ? -0.971 10.242 3.650 1.00 98.38 99 GLN A C 1
ATOM 778 O O . GLN A 1 99 ? -1.872 10.301 4.482 1.00 98.38 99 GLN A O 1
ATOM 783 N N . THR A 1 100 ? -1.096 9.609 2.481 1.00 98.25 100 THR A N 1
ATOM 784 C CA . THR A 1 100 ? -2.316 8.905 2.059 1.00 98.25 100 THR A CA 1
ATOM 785 C C . THR A 1 100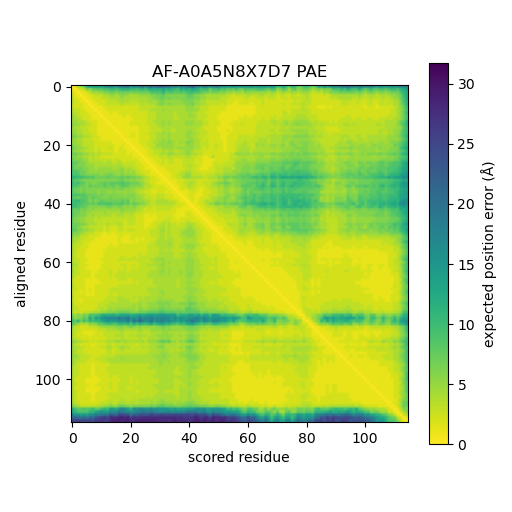 ? -2.671 7.800 3.050 1.00 98.25 100 THR A C 1
ATOM 787 O O . THR A 1 100 ? -3.783 7.764 3.568 1.00 98.25 100 THR A O 1
ATOM 790 N N . SER A 1 101 ? -1.699 6.947 3.381 1.00 98.31 101 SER A N 1
ATOM 791 C CA . SER A 1 101 ? -1.917 5.816 4.288 1.00 98.31 101 SER A CA 1
ATOM 792 C C . SER A 1 101 ? -2.277 6.277 5.704 1.00 98.31 101 SER A C 1
ATOM 794 O O . SER A 1 101 ? -3.195 5.739 6.320 1.00 98.31 101 SER A O 1
ATOM 796 N N . ALA A 1 102 ? -1.582 7.298 6.215 1.00 97.75 102 ALA A N 1
ATOM 797 C CA . ALA A 1 102 ? -1.847 7.859 7.534 1.00 97.75 102 ALA A CA 1
ATOM 798 C C . ALA A 1 102 ? -3.231 8.514 7.604 1.00 97.75 102 ALA A C 1
ATOM 800 O O . ALA A 1 102 ? -3.945 8.297 8.576 1.00 97.75 102 ALA A O 1
ATOM 801 N N . ALA A 1 103 ? -3.630 9.273 6.577 1.00 97.94 103 ALA A N 1
ATOM 802 C CA . ALA A 1 103 ? -4.950 9.896 6.526 1.00 97.94 103 ALA A CA 1
ATOM 803 C C . ALA A 1 103 ? -6.075 8.849 6.568 1.00 97.94 103 ALA A C 1
ATOM 805 O O . ALA A 1 103 ? -7.007 8.997 7.355 1.00 97.94 103 ALA A O 1
ATOM 806 N N . THR A 1 104 ? -5.957 7.768 5.788 1.00 98.06 104 THR A N 1
ATOM 807 C CA . THR A 1 104 ? -6.927 6.663 5.800 1.00 98.06 104 THR A CA 1
ATOM 808 C C . THR A 1 104 ? -7.017 5.999 7.173 1.00 98.06 104 THR A C 1
ATOM 810 O O . THR A 1 104 ? -8.117 5.811 7.685 1.00 98.06 104 THR A O 1
ATOM 813 N N . LEU A 1 105 ? -5.877 5.656 7.785 1.00 96.75 105 LEU A N 1
ATOM 814 C CA . LEU A 1 105 ? -5.849 4.962 9.079 1.00 96.75 105 LEU A CA 1
ATOM 815 C C . LEU A 1 105 ? -6.336 5.844 10.234 1.00 96.75 105 LEU A C 1
ATOM 817 O O . LEU A 1 105 ? -6.987 5.342 11.144 1.00 96.75 105 LEU A O 1
ATOM 821 N N . LEU A 1 106 ? -6.054 7.150 10.196 1.00 96.25 106 LEU A N 1
ATOM 822 C CA . LEU A 1 106 ? -6.584 8.101 11.176 1.00 96.25 106 LEU A CA 1
ATOM 823 C C . LEU A 1 106 ? -8.104 8.235 11.049 1.00 96.25 106 LEU A C 1
ATOM 825 O O . LEU A 1 106 ? -8.790 8.151 12.061 1.00 96.25 106 LEU A O 1
ATOM 829 N N . ALA A 1 107 ? -8.632 8.356 9.827 1.00 96.69 107 ALA A N 1
ATOM 830 C CA . ALA A 1 107 ? -10.077 8.380 9.600 1.00 96.69 107 ALA A CA 1
ATOM 831 C C . ALA A 1 107 ? -10.749 7.072 10.061 1.00 96.69 107 ALA A C 1
ATOM 833 O O . ALA A 1 107 ? -11.765 7.107 10.745 1.00 96.69 107 ALA A O 1
ATOM 834 N N . ALA A 1 108 ? -10.142 5.918 9.767 1.00 95.75 108 ALA A N 1
ATOM 835 C CA . ALA A 1 108 ? -10.633 4.618 10.223 1.00 95.75 108 ALA A CA 1
ATOM 836 C C . ALA A 1 108 ? -10.640 4.498 11.758 1.00 95.75 108 ALA A C 1
ATOM 838 O O . ALA A 1 108 ? -11.539 3.891 12.334 1.00 95.75 108 ALA A O 1
ATOM 839 N N . ALA A 1 109 ? -9.648 5.084 12.434 1.00 93.88 109 ALA A N 1
ATOM 840 C CA . ALA A 1 109 ? -9.581 5.096 13.890 1.00 93.88 109 ALA A CA 1
ATOM 841 C C . ALA A 1 109 ? -10.632 6.019 14.536 1.00 93.88 109 ALA A C 1
ATOM 843 O O . ALA A 1 109 ? -11.083 5.729 15.643 1.00 93.88 109 ALA A O 1
ATOM 844 N N . GLU A 1 110 ? -11.043 7.105 13.872 1.00 92.81 110 GLU A N 1
ATOM 845 C CA . GLU A 1 110 ? -12.138 7.963 14.351 1.00 92.81 110 GLU A CA 1
ATOM 846 C C . GLU A 1 110 ? -13.469 7.192 14.398 1.00 92.81 110 GLU A C 1
ATOM 848 O O . GLU A 1 110 ? -14.201 7.303 15.387 1.00 92.81 110 GLU A O 1
ATOM 853 N N . ASP A 1 111 ? -13.733 6.327 13.412 1.00 81.06 111 ASP A N 1
ATOM 854 C CA . ASP A 1 111 ? -14.944 5.492 13.363 1.00 81.06 111 ASP A CA 1
ATOM 855 C C . ASP A 1 111 ? -15.041 4.510 14.547 1.00 81.06 111 ASP A C 1
ATOM 857 O O . ASP A 1 111 ? -16.139 4.240 15.037 1.00 81.06 111 ASP A O 1
ATOM 861 N N . LEU A 1 112 ? -13.905 4.048 15.086 1.00 74.12 112 LEU A N 1
ATOM 862 C CA . LEU A 1 112 ? -13.860 3.180 16.275 1.00 74.12 112 LEU A CA 1
ATOM 863 C C . LEU A 1 112 ? -14.323 3.874 17.559 1.00 74.12 112 LEU A C 1
ATOM 865 O O . LEU A 1 112 ? -14.692 3.212 18.527 1.00 74.12 112 LEU A O 1
ATOM 869 N N . THR A 1 113 ? -14.256 5.205 17.601 1.00 59.91 113 THR A N 1
ATOM 870 C CA . THR A 1 113 ? -14.573 5.988 18.805 1.00 59.91 113 THR A CA 1
ATOM 871 C C . THR A 1 113 ? -16.048 6.378 18.915 1.00 59.91 113 THR A C 1
ATOM 873 O O . THR A 1 113 ? -16.427 7.069 19.866 1.00 59.91 113 THR A O 1
ATOM 876 N N . SER A 1 114 ? -16.895 5.909 17.993 1.00 43.69 114 SER A N 1
ATOM 877 C CA . SER A 1 114 ? -18.347 6.054 18.103 1.00 43.69 114 SER A CA 1
ATOM 878 C C . SER A 1 114 ? -18.920 5.001 19.073 1.00 43.69 114 SER A C 1
ATOM 880 O O . SER A 1 114 ? -18.727 3.809 18.838 1.00 43.69 114 SER A O 1
ATOM 882 N N . PRO A 1 115 ? -19.577 5.419 20.175 1.00 43.03 115 PRO A N 1
ATOM 883 C CA . PRO A 1 115 ? -20.067 4.530 21.233 1.00 43.03 115 PRO A CA 1
ATOM 884 C C . PRO A 1 115 ? -21.263 3.656 20.835 1.00 43.03 115 PRO A C 1
ATOM 886 O O . PRO A 1 115 ? -22.053 4.071 19.954 1.00 43.03 115 PRO A O 1
#

Solvent-accessible surface area (backbone atoms only — not comparable to full-atom values): 7096 Å² total; per-residue (Å²): 139,89,86,87,87,86,79,33,51,36,74,35,66,74,31,28,75,74,54,35,94,82,60,74,71,59,38,78,63,61,92,86,46,89,82,57,50,73,75,56,95,93,43,62,54,61,39,74,47,95,71,42,26,55,44,56,31,35,42,54,71,41,47,51,44,68,62,50,25,56,53,50,55,60,40,51,76,79,54,77,68,88,86,83,86,83,83,64,31,88,90,48,53,74,67,58,30,46,51,45,26,51,52,32,52,52,54,13,53,56,64,69,71,63,130

Organism: NCBI:txid2596892